Protein AF-J2J0A0-F1 (afdb_monomer)

Nearest PDB structures (foldseek):
  3q63-assembly2_D  TM=7.633E-01  e=1.992E-02  Mesorhizobium japonicum MAFF 303099
  6hdv-assembly1_A  TM=4.505E-01  e=2.994E+00  Afifella pfennigii
  7ywx-assembly1_P  TM=3.264E-01  e=1.803E+00  Homo sapiens
  8ass-assembly2_C  TM=3.513E-01  e=2.390E+00  Rhizobium sp. AAP43

Secondary structure (DSSP, 8-state):
-----------EEEEEEEEETTTEEEEEEEE--SSGGG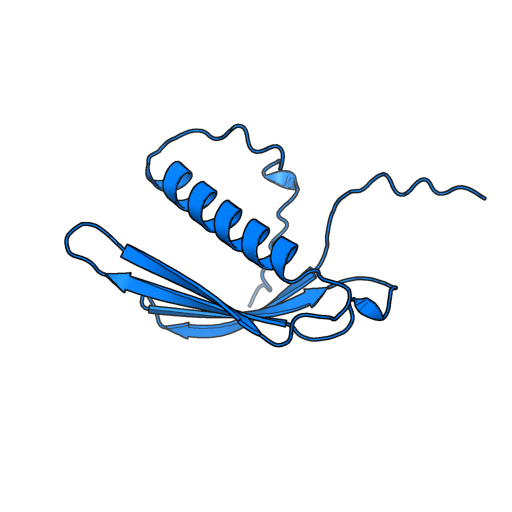-S-EEEEEEEEEETTEEEEEEEEES--TTS-HHHHHHHHHHHHHHHHHHHTT-----SS-TTS----PPP-

Structure (mmCIF, N/CA/C/O backbone):
data_AF-J2J0A0-F1
#
_entry.id   AF-J2J0A0-F1
#
loop_
_atom_site.group_PDB
_atom_site.id
_atom_site.type_symbol
_atom_site.label_atom_id
_atom_site.label_alt_id
_atom_site.label_comp_id
_atom_site.label_asym_id
_atom_site.label_entity_id
_atom_site.label_seq_id
_atom_site.pdbx_PDB_ins_code
_atom_site.Cartn_x
_atom_site.Cartn_y
_atom_site.Cartn_z
_atom_site.occupancy
_atom_site.B_iso_or_equiv
_atom_site.auth_seq_id
_atom_site.auth_comp_id
_atom_site.auth_asym_id
_atom_site.auth_atom_id
_atom_site.pdbx_PDB_model_num
ATOM 1 N N . MET A 1 1 ? 22.753 19.336 -21.634 1.00 39.00 1 MET A N 1
ATOM 2 C CA . MET A 1 1 ? 23.033 18.106 -20.865 1.00 39.00 1 MET A CA 1
ATOM 3 C C . MET A 1 1 ? 22.970 18.470 -19.389 1.00 39.00 1 MET A C 1
ATOM 5 O O . MET A 1 1 ? 23.345 19.590 -19.074 1.00 39.00 1 MET A O 1
ATOM 9 N N . GLU A 1 2 ? 22.468 17.560 -18.551 1.00 38.88 2 GLU A N 1
ATOM 10 C CA . GLU A 1 2 ? 22.232 17.691 -17.096 1.00 38.88 2 GLU A CA 1
ATOM 11 C C . GLU A 1 2 ? 20.936 18.387 -16.645 1.00 38.88 2 GLU A C 1
ATOM 13 O O . GLU A 1 2 ? 20.939 19.466 -16.059 1.00 38.88 2 GLU A O 1
ATOM 18 N N . GLY A 1 3 ? 19.808 17.693 -16.819 1.00 28.52 3 GLY A N 1
ATOM 19 C CA . GLY A 1 3 ? 18.694 17.823 -15.881 1.00 28.52 3 GLY A CA 1
ATOM 20 C C . GLY A 1 3 ? 18.969 16.918 -14.682 1.00 28.52 3 GLY A C 1
ATOM 21 O O . GLY A 1 3 ? 18.759 15.714 -14.763 1.00 28.52 3 GLY A O 1
ATOM 22 N N . LYS A 1 4 ? 19.496 17.474 -13.591 1.00 35.97 4 LYS A N 1
ATOM 23 C CA . LYS A 1 4 ? 19.638 16.774 -12.306 1.00 35.97 4 LYS A CA 1
ATOM 24 C C . LYS A 1 4 ? 18.239 16.489 -11.755 1.00 35.97 4 LYS A C 1
ATOM 26 O O . LYS A 1 4 ? 17.607 17.388 -11.205 1.00 35.97 4 LYS A O 1
ATOM 31 N N . THR A 1 5 ? 17.741 15.265 -11.907 1.00 42.38 5 THR A N 1
ATOM 32 C CA . THR A 1 5 ? 16.470 14.809 -11.325 1.00 42.38 5 THR A CA 1
ATOM 33 C C . THR A 1 5 ? 16.632 14.668 -9.806 1.00 42.38 5 THR A C 1
ATOM 35 O O . THR A 1 5 ? 16.889 13.597 -9.274 1.00 42.38 5 THR A O 1
ATOM 38 N N . SER A 1 6 ? 16.541 15.792 -9.093 1.00 42.56 6 SER A N 1
ATOM 39 C CA . SER A 1 6 ? 16.519 15.868 -7.624 1.00 42.56 6 SER A CA 1
ATOM 40 C C . SER A 1 6 ? 15.091 15.822 -7.052 1.00 42.56 6 SER A C 1
ATOM 42 O O . SER A 1 6 ? 14.865 16.247 -5.920 1.00 42.56 6 SER A O 1
ATOM 44 N N . GLU A 1 7 ? 14.110 15.304 -7.788 1.00 46.53 7 GLU A N 1
ATOM 45 C CA . GLU A 1 7 ? 12.781 15.023 -7.236 1.00 46.53 7 GLU A CA 1
ATOM 46 C C . GLU A 1 7 ? 12.688 13.523 -6.939 1.00 46.53 7 GLU A C 1
ATOM 48 O O . GLU A 1 7 ? 12.341 12.728 -7.806 1.00 46.53 7 GLU A O 1
ATOM 53 N N . LYS A 1 8 ? 13.026 13.117 -5.706 1.00 57.16 8 LYS A N 1
ATOM 54 C CA . LYS A 1 8 ? 12.725 11.775 -5.165 1.00 57.16 8 LYS A CA 1
ATOM 55 C C . LYS A 1 8 ? 11.220 11.658 -4.894 1.00 57.16 8 LYS A C 1
ATOM 57 O O . LYS A 1 8 ? 10.792 11.564 -3.745 1.00 57.16 8 LYS A O 1
ATOM 62 N N . THR A 1 9 ? 10.405 11.801 -5.929 1.00 63.19 9 THR A N 1
ATOM 63 C CA . THR A 1 9 ? 8.950 11.778 -5.814 1.00 63.19 9 THR A CA 1
ATOM 64 C C . THR A 1 9 ? 8.399 10.767 -6.790 1.00 63.19 9 THR A C 1
ATOM 66 O O . THR A 1 9 ? 8.282 11.036 -7.984 1.00 63.19 9 THR A O 1
ATOM 69 N N . ASP A 1 10 ? 8.003 9.621 -6.254 1.00 70.56 10 ASP A N 1
ATOM 70 C CA . ASP A 1 10 ? 7.291 8.622 -7.029 1.00 70.56 10 ASP A CA 1
ATOM 71 C C . ASP A 1 10 ? 5.875 9.133 -7.304 1.00 70.56 10 ASP A C 1
ATOM 73 O O . ASP A 1 10 ? 5.129 9.514 -6.396 1.00 70.56 10 ASP A O 1
ATOM 77 N N . ARG A 1 11 ? 5.498 9.174 -8.583 1.00 85.12 11 ARG A N 1
ATOM 78 C CA . ARG A 1 11 ? 4.140 9.518 -9.015 1.00 85.12 11 ARG A CA 1
ATOM 79 C C . ARG A 1 11 ? 3.462 8.270 -9.547 1.00 85.12 11 ARG A C 1
ATOM 81 O O . ARG A 1 11 ? 4.027 7.542 -10.354 1.00 85.12 11 ARG A O 1
ATOM 88 N N . PHE A 1 12 ? 2.216 8.062 -9.152 1.00 87.62 12 PHE A N 1
ATOM 89 C CA . PHE A 1 12 ? 1.398 6.962 -9.645 1.00 87.62 12 PHE A CA 1
ATOM 90 C C . PHE A 1 12 ? -0.053 7.403 -9.821 1.00 87.62 12 PHE A C 1
ATOM 92 O O . PHE A 1 12 ? -0.500 8.407 -9.263 1.00 87.62 12 PHE A O 1
ATOM 99 N N . ARG A 1 13 ? -0.803 6.638 -10.612 1.00 90.75 13 ARG A N 1
ATOM 100 C CA . ARG A 1 13 ? -2.261 6.738 -10.716 1.00 90.75 13 ARG A CA 1
ATOM 101 C C . ARG A 1 13 ? -2.877 5.529 -10.034 1.00 90.75 13 ARG A C 1
ATOM 103 O O . ARG A 1 13 ? -2.451 4.408 -10.289 1.00 90.75 13 ARG A O 1
ATOM 110 N N . GLY A 1 14 ? -3.874 5.770 -9.189 1.00 92.25 14 GLY A N 1
ATOM 111 C CA . GLY A 1 14 ? -4.601 4.730 -8.469 1.00 92.25 14 GLY A CA 1
ATOM 112 C C . GLY A 1 14 ? -6.089 4.737 -8.811 1.00 92.25 14 GLY A C 1
ATOM 113 O O . GLY A 1 14 ? -6.669 5.799 -9.038 1.00 92.25 14 GLY A O 1
ATOM 114 N N . LYS A 1 15 ? -6.719 3.563 -8.801 1.00 95.38 15 LYS A N 1
ATOM 115 C CA . LYS A 1 15 ? -8.182 3.402 -8.786 1.00 95.38 15 LYS A CA 1
ATOM 116 C C . LYS A 1 15 ? -8.585 2.396 -7.710 1.00 95.38 15 LYS A C 1
ATOM 118 O O . LYS A 1 15 ? -7.858 1.436 -7.455 1.00 95.38 15 LYS A O 1
ATOM 123 N N . ILE A 1 16 ? -9.754 2.598 -7.112 1.00 97.25 16 ILE A N 1
ATOM 124 C CA . ILE A 1 16 ? -10.360 1.628 -6.196 1.00 97.25 16 ILE A CA 1
ATOM 125 C C . ILE A 1 16 ? -11.077 0.585 -7.052 1.00 97.25 16 ILE A C 1
ATOM 127 O O . ILE A 1 16 ? -12.084 0.892 -7.685 1.00 97.25 16 ILE A O 1
ATOM 131 N N . ALA A 1 17 ? -10.541 -0.631 -7.106 1.00 97.00 17 ALA A N 1
ATOM 132 C CA . ALA A 1 17 ? -11.145 -1.739 -7.843 1.00 97.00 17 ALA A CA 1
ATOM 133 C C . ALA A 1 17 ? -12.245 -2.443 -7.039 1.00 97.00 17 ALA A C 1
ATOM 135 O O . ALA A 1 17 ? -13.190 -2.967 -7.618 1.00 97.00 17 ALA A O 1
ATOM 136 N N . GLN A 1 18 ? -12.137 -2.437 -5.709 1.00 98.06 18 GLN A N 1
ATOM 137 C CA . GLN A 1 18 ? -13.159 -2.966 -4.814 1.00 98.06 18 GLN A CA 1
ATOM 138 C C . GLN A 1 18 ? -13.118 -2.226 -3.482 1.00 98.06 18 GLN A C 1
ATOM 140 O O . GLN A 1 18 ? -12.046 -1.921 -2.956 1.00 98.06 18 GLN A O 1
ATOM 145 N N . PHE A 1 19 ? -14.296 -1.967 -2.926 1.00 97.94 19 PHE A N 1
ATOM 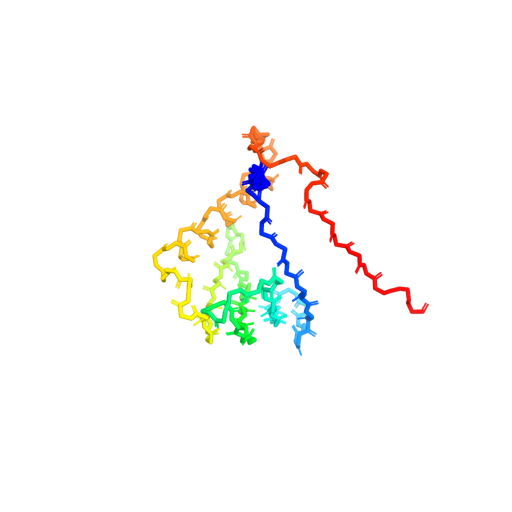146 C CA . PHE A 1 19 ? -14.448 -1.353 -1.617 1.00 97.94 19 PHE A CA 1
ATOM 147 C C . PHE A 1 19 ? -15.571 -2.042 -0.850 1.00 97.94 19 PHE A C 1
ATOM 149 O O . PHE A 1 19 ? -16.725 -2.019 -1.270 1.00 97.94 19 PHE A O 1
ATOM 156 N N . ILE A 1 20 ? -15.220 -2.645 0.281 1.00 98.12 20 ILE A N 1
ATOM 157 C CA . ILE A 1 20 ? -16.153 -3.171 1.271 1.00 98.12 20 ILE A CA 1
ATOM 158 C C . ILE A 1 20 ? -15.878 -2.413 2.563 1.00 98.12 20 ILE A C 1
ATOM 160 O O . ILE A 1 20 ? -14.794 -2.527 3.144 1.00 98.12 20 ILE A O 1
ATOM 164 N N . SER A 1 21 ? -16.868 -1.637 3.005 1.00 96.31 21 SER A N 1
ATOM 165 C CA . SER A 1 21 ? -16.753 -0.807 4.204 1.00 96.31 21 SER A CA 1
ATOM 166 C C . SER A 1 21 ? -16.232 -1.623 5.388 1.00 96.31 21 SER A C 1
ATOM 168 O O . SER A 1 21 ? -16.735 -2.708 5.668 1.00 96.31 21 SER A O 1
ATOM 170 N N . ASN A 1 22 ? -15.233 -1.082 6.088 1.00 93.19 22 ASN A N 1
ATOM 171 C CA . ASN A 1 22 ? -14.617 -1.663 7.289 1.00 93.19 22 ASN A CA 1
ATOM 172 C C . ASN A 1 22 ? -13.986 -3.058 7.121 1.00 93.19 22 ASN A C 1
ATOM 174 O O . ASN A 1 22 ? -13.639 -3.670 8.127 1.00 93.19 22 ASN A O 1
ATOM 178 N N . SER A 1 23 ? -13.829 -3.569 5.894 1.00 97.25 23 SER A N 1
ATOM 179 C CA . SER A 1 23 ? -13.324 -4.931 5.672 1.00 97.25 23 SER A CA 1
ATOM 180 C C . SER A 1 23 ? -12.252 -5.029 4.593 1.00 97.25 23 SER A C 1
ATOM 182 O O . SER A 1 23 ? -11.227 -5.668 4.821 1.00 97.25 23 SER A O 1
ATOM 184 N N . LEU A 1 24 ? -12.446 -4.401 3.431 1.00 97.88 24 LEU A N 1
ATOM 185 C CA . LEU A 1 24 ? -11.537 -4.570 2.299 1.00 97.88 24 LEU A CA 1
ATOM 186 C C . LEU A 1 24 ? -11.479 -3.318 1.433 1.00 97.88 24 LEU A C 1
ATOM 188 O O . LEU A 1 24 ? -12.506 -2.795 1.002 1.00 97.88 24 LEU A O 1
ATOM 192 N N . VAL A 1 25 ? -10.265 -2.903 1.091 1.00 98.06 25 VAL A N 1
ATOM 193 C CA . VAL A 1 25 ? -10.021 -1.973 -0.012 1.00 98.06 25 VAL A 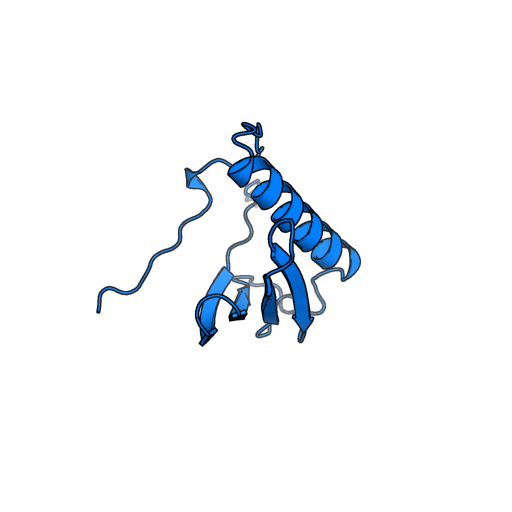CA 1
ATOM 194 C C . VAL A 1 25 ? -9.029 -2.608 -0.974 1.00 98.06 25 VAL A C 1
ATOM 196 O O . VAL A 1 25 ? -7.954 -3.037 -0.559 1.00 98.06 25 VAL A O 1
ATOM 199 N N . VAL A 1 26 ? -9.379 -2.660 -2.257 1.00 98.31 26 VAL A N 1
ATOM 200 C CA . VAL A 1 26 ? -8.479 -3.101 -3.326 1.00 98.31 26 VAL A CA 1
ATOM 201 C C . VAL A 1 26 ? -8.140 -1.910 -4.204 1.00 98.31 26 VAL A C 1
ATOM 203 O O . VAL A 1 26 ? -9.018 -1.336 -4.852 1.00 98.31 26 VAL A O 1
ATOM 206 N N . TRP A 1 27 ? -6.860 -1.564 -4.242 1.00 97.69 27 TRP A N 1
ATOM 207 C CA . TRP A 1 27 ? -6.305 -0.559 -5.132 1.00 97.69 27 TRP A CA 1
ATOM 208 C C . TRP A 1 27 ? -5.631 -1.214 -6.327 1.00 97.69 27 TRP A C 1
ATOM 210 O O . TRP A 1 27 ? -4.968 -2.243 -6.206 1.00 97.69 27 TRP A O 1
ATOM 220 N N . LYS A 1 28 ? -5.785 -0.577 -7.481 1.00 97.56 28 LYS A N 1
ATOM 221 C CA . LYS A 1 28 ? -4.986 -0.831 -8.674 1.00 97.56 28 LYS A CA 1
ATOM 222 C C . LYS A 1 28 ? -4.144 0.400 -8.955 1.00 97.56 28 LYS A C 1
ATOM 224 O O . LYS A 1 28 ? -4.701 1.498 -9.032 1.00 97.56 28 LYS A O 1
ATOM 229 N N . THR A 1 29 ? -2.840 0.212 -9.102 1.00 95.06 29 THR A N 1
ATOM 230 C CA . THR A 1 29 ? -1.855 1.293 -9.170 1.00 95.06 29 THR A CA 1
ATOM 231 C C . THR A 1 29 ? -0.965 1.136 -10.395 1.00 95.06 29 THR A C 1
ATOM 233 O O . THR A 1 29 ? -0.464 0.051 -10.660 1.00 95.06 29 THR A O 1
ATOM 236 N N . VAL A 1 30 ? -0.743 2.228 -11.125 1.00 93.88 30 VAL A N 1
ATOM 237 C CA . VAL A 1 30 ? 0.193 2.296 -12.257 1.00 93.88 30 VAL A CA 1
ATOM 238 C C . VAL A 1 30 ? 1.173 3.436 -12.005 1.00 93.88 30 VAL A C 1
ATOM 240 O O . VAL A 1 30 ? 0.747 4.582 -11.817 1.00 93.88 30 VAL A O 1
ATOM 243 N N . PHE A 1 31 ? 2.470 3.138 -12.010 1.00 89.88 31 PHE A N 1
ATOM 244 C CA . PHE A 1 31 ? 3.521 4.140 -11.840 1.00 89.88 31 PHE A CA 1
ATOM 245 C C . PHE A 1 31 ? 3.647 5.020 -13.087 1.00 89.88 31 PHE A C 1
ATOM 247 O O . PHE A 1 31 ? 3.462 4.569 -14.216 1.00 89.88 31 PHE A O 1
ATOM 254 N N . ASN A 1 32 ? 3.921 6.306 -12.878 1.00 89.88 32 ASN A N 1
ATOM 255 C CA . ASN A 1 32 ? 4.234 7.242 -13.947 1.00 89.88 32 ASN A CA 1
ATOM 256 C C . ASN A 1 32 ? 5.755 7.291 -14.115 1.00 89.88 32 ASN A C 1
ATOM 258 O O . ASN A 1 32 ? 6.422 8.064 -13.429 1.00 89.88 32 ASN A O 1
ATOM 262 N N . SER A 1 33 ? 6.279 6.428 -14.980 1.00 88.50 33 SER A N 1
ATOM 263 C CA . SER A 1 33 ? 7.705 6.302 -15.269 1.00 88.50 33 SER A CA 1
ATOM 264 C C . SER A 1 33 ? 7.910 6.018 -16.755 1.00 88.50 33 SER A C 1
ATOM 266 O O . SER A 1 33 ? 7.133 5.269 -17.347 1.00 88.50 33 SER A O 1
ATOM 268 N N . ASP A 1 34 ? 8.963 6.596 -17.333 1.00 91.00 34 ASP A N 1
ATOM 269 C CA . ASP A 1 34 ? 9.416 6.280 -18.694 1.00 91.00 34 ASP A CA 1
ATOM 270 C C . ASP A 1 34 ? 10.252 4.985 -18.730 1.00 91.00 34 ASP A C 1
ATOM 272 O O . ASP A 1 34 ? 10.497 4.425 -19.799 1.00 91.00 34 ASP A O 1
ATOM 276 N N . ASP A 1 35 ? 10.685 4.487 -17.567 1.00 93.69 35 ASP A N 1
ATOM 277 C CA . ASP A 1 35 ? 11.381 3.210 -17.455 1.00 93.69 35 ASP A CA 1
ATOM 278 C C . ASP A 1 35 ? 10.377 2.049 -17.484 1.00 93.69 35 ASP A C 1
ATOM 280 O O . ASP A 1 35 ? 9.556 1.866 -16.579 1.00 93.69 35 ASP A O 1
ATOM 284 N N . SER A 1 36 ? 10.491 1.230 -18.531 1.00 94.75 36 SER A N 1
ATOM 285 C CA . SER A 1 36 ? 9.668 0.040 -18.755 1.00 94.75 36 SER A CA 1
ATOM 286 C C . SER A 1 36 ? 9.701 -0.983 -17.615 1.00 94.75 36 SER A C 1
ATOM 288 O O . SER A 1 36 ? 8.754 -1.756 -17.487 1.00 94.75 36 SER A O 1
ATOM 290 N N . ALA A 1 37 ? 10.726 -0.976 -16.754 1.00 95.06 37 ALA A N 1
ATOM 291 C CA . ALA A 1 37 ? 10.785 -1.852 -15.585 1.00 95.06 37 ALA A CA 1
ATOM 292 C C . ALA A 1 37 ? 9.655 -1.566 -14.575 1.00 95.06 37 ALA A C 1
ATOM 294 O O . ALA A 1 37 ? 9.225 -2.463 -13.851 1.00 95.06 37 ALA A O 1
ATOM 295 N N . PHE A 1 38 ? 9.132 -0.337 -14.552 1.00 93.44 38 PHE A N 1
ATOM 296 C CA . PHE A 1 38 ? 8.027 0.081 -13.681 1.00 93.44 38 PHE A CA 1
ATOM 297 C C . PHE A 1 38 ? 6.653 -0.012 -14.363 1.00 93.44 38 PHE A C 1
ATOM 299 O O . PHE A 1 38 ? 5.641 0.383 -13.777 1.00 93.44 38 PHE A O 1
ATOM 306 N N . ALA A 1 39 ? 6.597 -0.512 -15.600 1.00 93.69 39 ALA A N 1
ATOM 307 C CA . ALA A 1 39 ? 5.350 -0.677 -16.329 1.00 93.69 39 ALA A CA 1
ATOM 308 C C . ALA A 1 39 ? 4.510 -1.824 -15.747 1.00 93.69 39 ALA A C 1
ATOM 310 O O . ALA A 1 39 ? 5.029 -2.864 -15.346 1.00 93.69 39 ALA A O 1
ATOM 311 N N . GLY A 1 40 ? 3.190 -1.643 -15.747 1.00 94.50 40 GLY A N 1
ATOM 312 C CA . GLY A 1 40 ? 2.238 -2.630 -15.243 1.00 94.50 40 GLY A CA 1
ATOM 313 C C . GLY A 1 40 ? 1.218 -2.029 -14.283 1.00 94.50 40 GLY A C 1
ATOM 314 O O . GLY A 1 40 ? 1.350 -0.892 -13.826 1.00 94.50 40 GLY A O 1
ATOM 315 N N . GLU A 1 41 ? 0.167 -2.798 -14.010 1.00 96.44 41 GLU A N 1
ATOM 316 C CA . GLU A 1 41 ? -0.830 -2.471 -12.994 1.00 96.44 41 GLU A CA 1
ATOM 317 C C . GLU A 1 41 ? -0.595 -3.354 -11.769 1.00 96.44 41 GLU A C 1
ATOM 319 O O . GLU A 1 41 ? -0.865 -4.549 -11.808 1.00 96.44 41 GLU A O 1
ATOM 324 N N . MET A 1 42 ? -0.136 -2.744 -10.680 1.00 95.88 42 MET A N 1
ATOM 325 C CA . MET A 1 42 ? 0.051 -3.391 -9.386 1.00 95.88 42 MET A CA 1
ATOM 326 C C . MET A 1 42 ? -1.273 -3.449 -8.621 1.00 95.88 42 MET A C 1
ATOM 328 O O . MET A 1 42 ? -2.047 -2.484 -8.626 1.00 95.88 42 MET A O 1
ATOM 332 N N . THR A 1 43 ? -1.525 -4.550 -7.916 1.00 97.62 43 THR A N 1
ATOM 333 C CA . THR A 1 43 ? -2.721 -4.735 -7.085 1.00 97.62 43 THR A CA 1
ATOM 334 C C . THR A 1 43 ? -2.351 -4.670 -5.611 1.00 97.62 43 THR A C 1
ATOM 336 O O . THR A 1 43 ? -1.538 -5.463 -5.160 1.00 97.62 43 THR A O 1
ATOM 339 N N . ILE A 1 44 ? -2.981 -3.789 -4.831 1.00 97.06 44 ILE A N 1
ATOM 340 C CA . ILE A 1 44 ? -2.802 -3.727 -3.372 1.00 97.06 44 ILE A CA 1
ATOM 341 C C . ILE A 1 44 ? -4.135 -4.054 -2.703 1.00 97.06 44 ILE A C 1
ATOM 343 O O . ILE A 1 44 ? -5.120 -3.337 -2.891 1.00 97.06 44 ILE A O 1
ATOM 347 N N . ARG A 1 45 ? -4.178 -5.118 -1.900 1.00 98.06 45 ARG A N 1
ATOM 348 C CA . ARG A 1 45 ? -5.340 -5.490 -1.083 1.00 98.06 45 ARG A CA 1
ATOM 349 C C . ARG A 1 45 ? -5.070 -5.164 0.375 1.00 98.06 45 ARG A C 1
ATOM 351 O O . ARG A 1 45 ? -4.187 -5.761 0.985 1.00 98.06 45 ARG A O 1
ATOM 358 N N . THR A 1 46 ? -5.878 -4.277 0.939 1.00 97.62 46 THR A N 1
ATOM 359 C CA . THR A 1 46 ? -5.851 -3.938 2.362 1.00 97.62 46 THR A CA 1
ATOM 360 C C . THR A 1 46 ? -7.068 -4.544 3.040 1.00 97.62 46 THR A C 1
ATOM 362 O O . THR A 1 46 ? -8.187 -4.057 2.866 1.00 97.62 46 THR A O 1
ATOM 365 N N . HIS A 1 47 ? -6.843 -5.604 3.810 1.00 97.19 47 HIS A N 1
ATOM 366 C CA . HIS A 1 47 ? -7.858 -6.224 4.651 1.00 97.19 47 HIS A CA 1
ATOM 367 C C . HIS A 1 47 ? -7.851 -5.579 6.030 1.00 97.19 47 HIS A C 1
ATOM 369 O O . HIS A 1 47 ? -6.792 -5.270 6.576 1.00 97.19 47 HIS A O 1
ATOM 375 N N . MET A 1 48 ? -9.039 -5.394 6.588 1.00 97.38 48 MET A N 1
ATOM 376 C CA . MET A 1 48 ? -9.258 -4.890 7.935 1.00 97.38 48 MET A CA 1
ATOM 377 C C . MET A 1 48 ? -10.161 -5.875 8.662 1.00 97.38 48 MET A C 1
ATOM 379 O O . MET A 1 48 ? -11.235 -6.227 8.170 1.00 97.38 48 MET A O 1
ATOM 383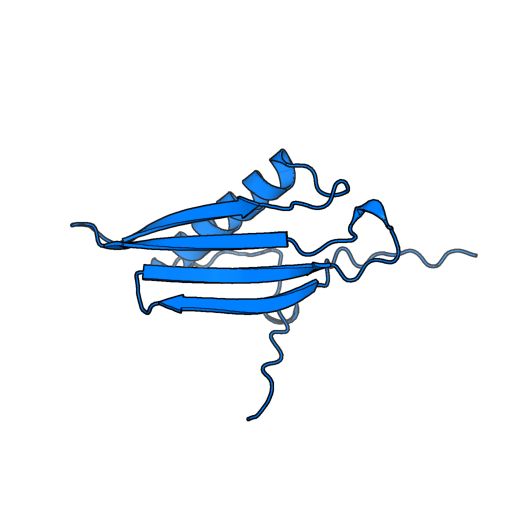 N N . ARG A 1 49 ? -9.725 -6.323 9.835 1.00 95.31 49 ARG A N 1
ATOM 384 C CA . ARG A 1 49 ? -10.494 -7.226 10.685 1.00 95.31 49 ARG A CA 1
ATOM 385 C C . ARG A 1 49 ? -10.585 -6.641 12.092 1.00 95.31 49 ARG A C 1
ATOM 387 O O . ARG A 1 49 ? -9.543 -6.364 12.688 1.00 95.31 49 ARG A O 1
ATOM 394 N N . PRO A 1 50 ? -11.793 -6.459 12.651 1.00 93.81 50 PRO A N 1
ATOM 395 C CA . PRO A 1 50 ? -11.923 -6.029 14.035 1.00 93.81 50 PRO A CA 1
ATOM 396 C C . PRO A 1 50 ? -11.352 -7.096 14.978 1.00 93.81 50 PRO A C 1
ATOM 398 O O . PRO A 1 50 ? -11.510 -8.302 14.762 1.00 93.81 50 PRO A O 1
ATOM 401 N N . THR A 1 51 ? -10.691 -6.640 16.034 1.00 93.81 51 THR A N 1
ATOM 402 C CA . THR A 1 51 ? -10.192 -7.458 17.145 1.00 93.81 51 THR A CA 1
ATOM 403 C C . THR A 1 51 ? -10.712 -6.880 18.462 1.00 93.81 51 THR A C 1
ATOM 405 O O . THR A 1 51 ? -11.281 -5.789 18.474 1.00 93.81 51 THR A O 1
ATOM 408 N N . ALA A 1 52 ? -10.537 -7.599 19.577 1.00 94.25 52 ALA A N 1
ATOM 409 C CA . ALA A 1 52 ? -10.962 -7.107 20.892 1.00 94.25 52 ALA A CA 1
ATOM 410 C C . ALA A 1 52 ? -10.314 -5.753 21.249 1.00 94.25 52 ALA A C 1
ATOM 412 O O . ALA A 1 52 ? -10.980 -4.880 21.797 1.00 94.25 52 ALA A O 1
ATOM 413 N N . ASP A 1 53 ? -9.052 -5.565 20.854 1.00 91.50 53 ASP A N 1
ATOM 414 C CA . ASP A 1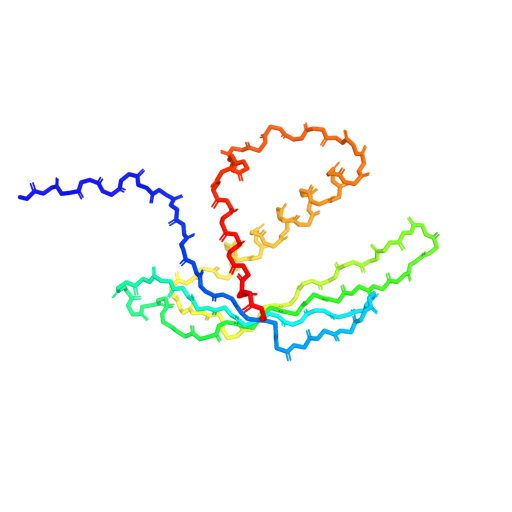 53 ? -8.237 -4.400 21.219 1.00 91.50 53 ASP A CA 1
ATOM 415 C C . ASP A 1 53 ? -7.992 -3.434 20.044 1.00 91.50 53 ASP A C 1
ATOM 417 O O . ASP A 1 53 ? -7.125 -2.560 20.118 1.00 91.50 53 ASP A O 1
ATOM 421 N N . GLY A 1 54 ? -8.723 -3.580 18.931 1.00 91.19 54 GLY A N 1
ATOM 422 C CA . GLY A 1 54 ? -8.607 -2.670 17.792 1.00 91.19 54 GLY A CA 1
ATOM 423 C C . GLY A 1 54 ? -8.909 -3.299 16.436 1.00 91.19 54 GLY A C 1
ATOM 424 O O . GLY A 1 54 ? -9.982 -3.848 16.192 1.00 91.19 54 GLY A O 1
ATOM 425 N N . THR A 1 55 ? -7.990 -3.127 15.488 1.00 93.62 55 THR A N 1
ATOM 426 C CA . THR A 1 55 ? -8.146 -3.603 14.111 1.00 93.62 55 THR A CA 1
ATOM 427 C C . THR A 1 55 ? -6.834 -4.194 13.629 1.00 93.62 55 THR A C 1
ATOM 429 O O . THR A 1 55 ? -5.801 -3.528 13.637 1.00 93.62 55 THR A O 1
ATOM 432 N N . GLU A 1 56 ? -6.887 -5.446 13.194 1.00 95.19 56 GLU A N 1
ATOM 433 C CA . GLU A 1 56 ? -5.813 -6.067 12.434 1.00 95.19 56 GLU A CA 1
ATOM 434 C C . GLU A 1 56 ? -5.903 -5.585 10.986 1.00 95.19 56 GLU A C 1
ATOM 436 O O . GLU A 1 56 ? -6.974 -5.625 10.374 1.00 95.19 56 GLU A O 1
ATOM 441 N N . VAL A 1 57 ? -4.780 -5.108 10.449 1.00 96.25 57 VAL A N 1
ATOM 442 C CA . VAL A 1 57 ? -4.678 -4.628 9.070 1.00 96.25 57 VAL A CA 1
ATOM 443 C C . VAL A 1 57 ? -3.622 -5.448 8.344 1.00 96.25 57 VAL A C 1
ATOM 445 O O . VAL A 1 57 ? -2.472 -5.496 8.776 1.00 96.25 57 VAL A O 1
ATOM 448 N N . THR A 1 58 ? -4.000 -6.056 7.223 1.00 95.44 58 THR A N 1
ATOM 449 C CA . THR A 1 58 ? -3.094 -6.845 6.380 1.00 95.44 58 THR A 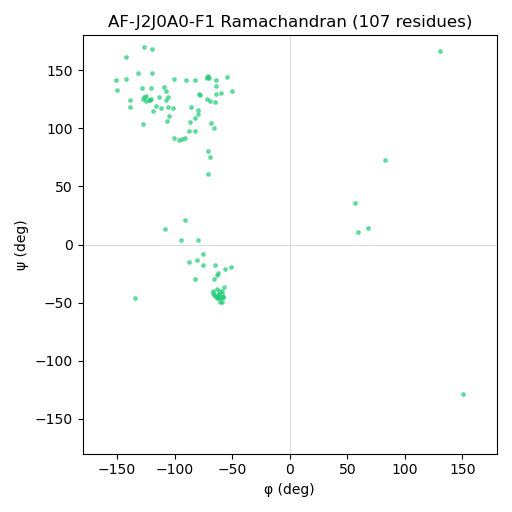CA 1
ATOM 450 C C . THR A 1 58 ? -3.050 -6.241 4.987 1.00 95.44 58 THR A C 1
ATOM 452 O O . THR A 1 58 ? -4.090 -6.079 4.347 1.00 95.44 58 THR A O 1
ATOM 455 N N . MET A 1 59 ? -1.848 -5.924 4.508 1.00 96.12 59 MET A N 1
ATOM 456 C CA . MET A 1 59 ? -1.611 -5.470 3.139 1.00 96.12 59 MET A CA 1
ATOM 457 C C . MET A 1 59 ? -0.961 -6.594 2.337 1.00 96.12 59 MET A C 1
ATOM 459 O O . MET A 1 59 ? 0.054 -7.140 2.758 1.00 96.12 59 MET A O 1
ATOM 463 N N . MET A 1 60 ? -1.543 -6.927 1.189 1.00 95.12 60 MET A N 1
ATOM 464 C CA . MET A 1 60 ? -0.973 -7.854 0.209 1.00 95.12 60 MET A CA 1
ATOM 465 C C . MET A 1 60 ? -0.805 -7.121 -1.112 1.00 95.12 60 MET A C 1
ATOM 467 O O . MET A 1 60 ? -1.719 -6.408 -1.531 1.00 95.12 60 MET A O 1
ATOM 471 N N . THR A 1 61 ? 0.349 -7.294 -1.747 1.00 94.56 61 THR A N 1
ATOM 472 C CA . THR A 1 61 ? 0.657 -6.651 -3.024 1.00 94.56 61 THR A CA 1
ATOM 473 C C . THR A 1 61 ? 0.981 -7.720 -4.054 1.00 94.56 61 THR A C 1
ATOM 475 O O . THR A 1 61 ? 1.878 -8.523 -3.827 1.00 94.56 61 THR A O 1
ATOM 478 N N . ASP A 1 62 ? 0.262 -7.711 -5.169 1.00 95.50 62 ASP A N 1
ATOM 479 C CA . ASP A 1 62 ? 0.487 -8.598 -6.310 1.00 95.50 62 ASP A CA 1
ATOM 480 C C . ASP A 1 62 ? 0.795 -7.781 -7.560 1.00 95.50 62 ASP A C 1
ATOM 482 O O . ASP A 1 62 ? 0.570 -6.566 -7.598 1.00 95.50 62 ASP A O 1
ATOM 486 N N . ASP A 1 63 ? 1.253 -8.472 -8.603 1.00 96.62 63 ASP A N 1
ATOM 487 C CA . ASP A 1 63 ? 1.560 -7.877 -9.905 1.00 96.62 63 ASP A CA 1
ATOM 488 C C . ASP A 1 63 ? 2.585 -6.730 -9.786 1.00 96.62 63 ASP A C 1
ATOM 490 O O . ASP A 1 63 ? 2.489 -5.710 -10.469 1.00 96.62 63 ASP A O 1
ATOM 494 N N . ILE A 1 64 ? 3.546 -6.877 -8.865 1.00 93.62 64 ILE A N 1
ATOM 495 C CA . ILE A 1 64 ? 4.583 -5.875 -8.603 1.00 93.62 64 ILE A CA 1
ATOM 496 C C . ILE A 1 64 ? 5.466 -5.741 -9.858 1.00 93.62 64 ILE A C 1
ATOM 498 O O . ILE A 1 64 ? 6.035 -6.745 -10.298 1.00 93.62 64 ILE A O 1
ATOM 502 N N . PRO A 1 65 ? 5.597 -4.531 -10.443 1.00 94.75 65 PRO A N 1
ATOM 503 C CA . PRO A 1 65 ? 6.503 -4.289 -11.561 1.00 94.75 65 PRO A CA 1
ATOM 504 C C . PRO A 1 65 ? 7.939 -4.708 -11.240 1.00 94.75 65 PRO A C 1
ATOM 506 O O . PRO A 1 65 ? 8.416 -4.508 -10.126 1.00 94.75 65 PRO A O 1
ATOM 509 N N . VAL A 1 66 ? 8.655 -5.232 -12.235 1.00 95.56 66 VAL A N 1
ATOM 510 C CA . VAL A 1 66 ? 9.995 -5.823 -12.047 1.00 95.56 66 VAL A CA 1
ATOM 511 C C . VAL A 1 66 ? 11.042 -4.820 -11.552 1.00 95.56 66 VAL A C 1
ATOM 513 O O . VAL A 1 66 ? 12.039 -5.213 -10.955 1.00 95.56 66 VAL A O 1
ATOM 516 N N . GLY A 1 67 ? 10.824 -3.529 -11.810 1.00 93.12 67 GLY A N 1
ATOM 517 C CA . GLY A 1 67 ? 11.668 -2.430 -11.348 1.00 93.12 67 GLY A CA 1
ATOM 518 C C . GLY A 1 67 ? 11.503 -2.100 -9.864 1.00 93.12 67 GLY A C 1
ATOM 519 O O . GLY A 1 67 ? 12.271 -1.300 -9.339 1.00 93.12 67 GLY A O 1
ATOM 520 N N . ILE A 1 68 ? 10.524 -2.700 -9.180 1.00 89.44 68 ILE A N 1
ATOM 521 C CA . ILE A 1 68 ? 10.292 -2.507 -7.749 1.00 89.44 68 ILE A CA 1
ATOM 522 C C . ILE A 1 68 ? 10.851 -3.709 -6.995 1.00 89.44 68 ILE A C 1
ATOM 524 O O . ILE A 1 68 ? 10.378 -4.836 -7.146 1.00 89.44 68 ILE A O 1
ATOM 528 N N . GLY A 1 69 ? 11.842 -3.456 -6.140 1.00 89.75 69 GLY A N 1
ATOM 529 C CA . GLY A 1 69 ? 12.348 -4.465 -5.220 1.00 89.75 69 GLY A CA 1
ATOM 530 C C . GLY A 1 69 ? 11.238 -4.951 -4.288 1.00 89.75 69 GLY A C 1
ATOM 531 O O . GLY A 1 69 ? 10.546 -4.147 -3.663 1.00 89.75 69 GLY A O 1
ATOM 532 N N . LEU A 1 70 ? 11.071 -6.271 -4.169 1.00 88.88 70 LEU A N 1
ATOM 533 C CA . LEU A 1 70 ? 10.060 -6.855 -3.279 1.00 88.88 70 LEU A CA 1
ATOM 534 C C . LEU A 1 70 ? 10.281 -6.421 -1.822 1.00 88.88 70 LEU A C 1
ATOM 536 O O . LEU A 1 70 ? 9.333 -6.020 -1.153 1.00 88.88 70 LEU A O 1
ATOM 540 N N . GLU A 1 71 ? 11.537 -6.414 -1.367 1.00 87.38 71 GLU A N 1
ATOM 541 C CA . GLU A 1 71 ? 11.913 -5.969 -0.019 1.00 87.38 71 GLU A CA 1
ATOM 542 C C . GLU A 1 71 ? 11.601 -4.483 0.214 1.00 87.38 71 GLU A C 1
ATOM 544 O O . GLU A 1 71 ? 11.112 -4.114 1.285 1.00 87.38 71 GLU A O 1
ATOM 549 N N . ASP A 1 72 ? 11.814 -3.635 -0.796 1.00 85.69 72 ASP A N 1
ATOM 550 C CA . ASP A 1 72 ? 11.487 -2.208 -0.729 1.00 85.69 72 ASP A CA 1
ATOM 551 C C . ASP A 1 72 ? 9.971 -1.993 -0.649 1.00 85.69 72 ASP A C 1
ATOM 553 O O . ASP A 1 72 ? 9.495 -1.182 0.152 1.00 85.69 72 ASP A O 1
ATOM 557 N N . ASN A 1 73 ? 9.190 -2.756 -1.422 1.00 87.44 73 ASN A N 1
ATOM 558 C CA . ASN A 1 73 ? 7.730 -2.724 -1.350 1.00 87.44 73 ASN A 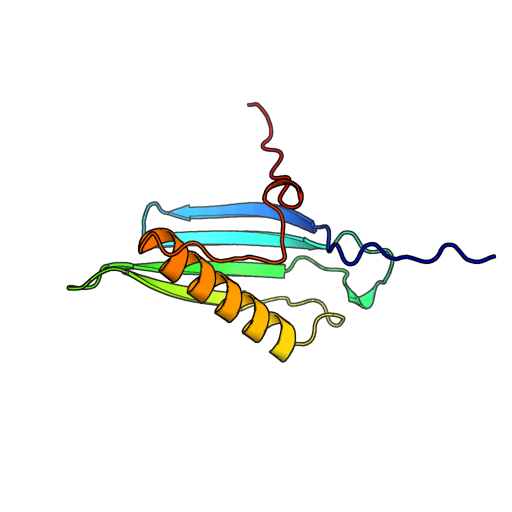CA 1
ATOM 559 C C . ASN A 1 73 ? 7.216 -3.180 0.027 1.00 87.44 73 ASN A C 1
ATOM 561 O O . ASN A 1 73 ? 6.350 -2.530 0.620 1.00 87.44 73 ASN A O 1
ATOM 565 N N . GLU A 1 74 ? 7.763 -4.272 0.565 1.00 87.12 74 GLU A N 1
ATOM 566 C CA . GLU A 1 74 ? 7.423 -4.767 1.902 1.00 87.12 74 GLU A CA 1
ATOM 567 C C . GLU A 1 74 ? 7.783 -3.757 2.997 1.00 87.12 74 GLU A C 1
ATOM 569 O O . GLU A 1 74 ? 6.981 -3.500 3.903 1.00 87.12 74 GLU A O 1
ATOM 574 N N . LEU A 1 75 ? 8.966 -3.143 2.906 1.00 87.06 75 LEU A N 1
ATOM 575 C CA . LEU A 1 75 ? 9.397 -2.083 3.811 1.00 87.06 75 LEU A CA 1
ATOM 576 C C . LEU A 1 75 ? 8.460 -0.871 3.730 1.00 87.06 75 LEU A C 1
ATOM 578 O O . LEU A 1 75 ? 8.020 -0.379 4.770 1.00 87.06 75 LEU A O 1
ATOM 582 N N . GLY A 1 76 ? 8.097 -0.427 2.525 1.00 86.56 76 GLY A N 1
ATOM 583 C CA . GLY A 1 76 ? 7.165 0.682 2.312 1.00 86.56 76 GLY A CA 1
ATOM 584 C C . GLY A 1 76 ? 5.765 0.407 2.876 1.00 86.56 76 GLY A C 1
ATOM 585 O O . GLY A 1 76 ? 5.162 1.279 3.514 1.00 86.56 76 GLY A O 1
ATOM 586 N N . CYS A 1 77 ? 5.260 -0.822 2.725 1.00 87.56 77 CYS A N 1
ATOM 587 C CA . CYS A 1 77 ? 3.995 -1.251 3.329 1.00 87.56 77 CYS A CA 1
ATOM 588 C C . CYS A 1 77 ? 4.065 -1.215 4.862 1.00 87.56 77 CYS A C 1
ATOM 590 O O . CYS A 1 77 ? 3.172 -0.668 5.515 1.00 87.56 77 CYS A O 1
ATOM 592 N N . ARG A 1 78 ? 5.150 -1.736 5.447 1.00 87.94 78 ARG A N 1
ATOM 593 C CA . ARG A 1 78 ? 5.373 -1.724 6.900 1.00 87.94 78 ARG A CA 1
ATOM 594 C C . ARG A 1 78 ? 5.420 -0.303 7.452 1.00 87.94 78 ARG A C 1
ATOM 596 O O . ARG A 1 78 ? 4.675 0.015 8.377 1.00 87.94 78 ARG A O 1
ATOM 603 N N . GLN A 1 79 ? 6.208 0.569 6.824 1.00 89.19 79 GLN A N 1
ATOM 604 C CA . GLN A 1 79 ? 6.301 1.984 7.189 1.00 89.19 79 GLN A CA 1
ATOM 605 C C . GLN A 1 79 ? 4.944 2.686 7.085 1.00 89.19 79 GLN A C 1
ATOM 607 O O . GLN A 1 79 ? 4.590 3.482 7.953 1.00 89.19 79 GLN A O 1
ATOM 612 N N . THR A 1 80 ? 4.148 2.375 6.059 1.00 88.94 80 THR A N 1
ATOM 613 C CA . THR A 1 80 ? 2.788 2.909 5.923 1.00 88.94 80 THR A CA 1
ATOM 614 C C . THR A 1 80 ? 1.920 2.526 7.123 1.00 88.94 80 THR A C 1
ATOM 616 O O . THR A 1 80 ? 1.291 3.403 7.724 1.00 88.94 80 THR A O 1
ATOM 619 N N . LEU A 1 81 ? 1.902 1.246 7.509 1.00 90.38 81 LEU A N 1
ATOM 620 C CA . LEU A 1 81 ? 1.110 0.754 8.642 1.00 90.38 81 LEU A CA 1
ATOM 621 C C . LEU A 1 81 ? 1.581 1.336 9.980 1.00 90.38 81 LEU A C 1
ATOM 623 O O . LEU A 1 81 ? 0.754 1.808 10.762 1.00 90.38 81 LEU A O 1
ATOM 627 N N . GLU A 1 82 ? 2.892 1.387 10.218 1.00 88.56 82 GLU A N 1
ATOM 628 C CA . GLU A 1 82 ? 3.485 2.036 11.394 1.00 88.56 82 GLU A CA 1
ATOM 629 C C . GLU A 1 82 ? 3.080 3.510 11.471 1.00 88.56 82 GLU A C 1
ATOM 631 O O . GLU A 1 82 ? 2.615 3.990 12.512 1.00 88.56 82 GLU A O 1
ATOM 636 N N . GLN A 1 83 ? 3.155 4.216 10.338 1.00 86.88 83 GLN A N 1
ATOM 637 C CA . GLN A 1 83 ? 2.766 5.614 10.272 1.00 86.88 83 GLN A CA 1
ATOM 638 C C . GLN A 1 83 ? 1.290 5.817 10.615 1.00 86.88 83 GLN A C 1
ATOM 640 O O . GLN A 1 83 ? 0.950 6.760 11.335 1.00 86.88 83 GLN A O 1
ATOM 645 N N . ARG A 1 84 ? 0.406 4.950 10.099 1.00 92.75 84 ARG A N 1
ATOM 646 C CA . ARG A 1 84 ? -1.032 5.005 10.396 1.00 92.75 84 ARG A CA 1
ATOM 647 C C . ARG A 1 84 ? -1.308 4.705 11.867 1.00 92.75 84 ARG A C 1
ATOM 649 O O . ARG A 1 84 ? -2.079 5.436 12.484 1.00 92.75 84 ARG A O 1
ATOM 656 N N . ALA A 1 85 ? -0.653 3.699 12.443 1.00 87.06 85 ALA A N 1
ATOM 657 C CA . ALA A 1 85 ? -0.809 3.354 13.852 1.00 87.06 85 ALA A CA 1
ATOM 658 C C . ALA A 1 85 ? -0.413 4.521 14.769 1.00 87.06 85 ALA A C 1
ATOM 660 O O . ALA A 1 85 ? -1.157 4.869 15.685 1.00 87.06 85 ALA A O 1
ATOM 661 N N . ALA A 1 86 ? 0.720 5.170 14.499 1.00 87.38 86 ALA A N 1
ATOM 662 C CA . ALA A 1 86 ? 1.153 6.340 15.257 1.00 87.38 86 ALA A CA 1
ATOM 663 C C . ALA A 1 86 ? 0.225 7.554 15.045 1.00 87.38 86 ALA A C 1
ATOM 665 O O . ALA A 1 86 ? -0.120 8.228 16.017 1.00 87.38 86 ALA A O 1
ATOM 666 N N . TYR A 1 87 ? -0.261 7.795 13.819 1.00 88.12 87 TYR A N 1
ATOM 667 C CA . TYR A 1 87 ? -1.251 8.849 13.554 1.00 88.12 87 TYR A CA 1
ATOM 668 C C . TYR A 1 87 ? -2.534 8.662 14.382 1.00 88.12 87 TYR A C 1
ATOM 670 O O . TYR A 1 87 ? -3.004 9.616 15.001 1.00 88.12 87 TYR A O 1
ATOM 678 N N . LEU A 1 88 ? -3.070 7.438 14.448 1.00 87.56 88 LEU A N 1
ATOM 679 C CA . LEU A 1 88 ? -4.268 7.124 15.240 1.00 87.56 88 LEU A CA 1
ATOM 680 C C . LEU A 1 88 ? -4.043 7.282 16.751 1.00 87.56 88 LEU A C 1
ATOM 682 O O . LEU A 1 88 ? -4.965 7.647 17.471 1.00 87.56 88 LEU A O 1
ATOM 686 N N . LYS A 1 89 ? -2.812 7.071 17.227 1.00 86.94 89 LYS A N 1
ATOM 687 C CA . LYS A 1 89 ? -2.414 7.288 18.629 1.00 86.94 89 LYS A CA 1
ATOM 688 C C . LYS A 1 89 ? -2.149 8.762 18.967 1.00 86.94 89 LYS A C 1
ATOM 690 O O . LYS A 1 89 ? -1.688 9.057 20.065 1.00 86.94 89 LYS A O 1
ATOM 695 N N . GLY A 1 90 ? -2.369 9.688 18.029 1.00 84.44 90 GLY A N 1
ATOM 696 C CA . GLY A 1 90 ? -2.052 11.107 18.212 1.00 84.44 90 GLY A CA 1
ATOM 697 C C . GLY A 1 90 ? -0.548 11.396 18.290 1.00 84.44 90 GLY A C 1
ATOM 698 O O . GLY A 1 90 ? -0.144 12.488 18.687 1.00 84.44 90 GLY A O 1
ATOM 699 N N . GLN A 1 91 ? 0.301 10.439 17.906 1.00 76.12 91 GLN A N 1
ATOM 700 C CA . GLN A 1 91 ? 1.747 10.610 17.899 1.00 76.12 91 GLN A CA 1
ATOM 701 C C . GLN A 1 91 ? 2.134 11.395 16.645 1.00 76.12 91 GLN A C 1
ATOM 703 O O . GLN A 1 91 ? 1.997 10.925 15.511 1.00 76.12 91 GLN A O 1
ATOM 708 N N . ARG A 1 92 ? 2.613 12.628 16.840 1.00 60.47 92 ARG A N 1
ATOM 709 C CA . ARG A 1 92 ? 3.117 13.459 15.745 1.00 60.47 92 ARG A CA 1
ATOM 710 C C . ARG A 1 92 ? 4.405 12.833 15.218 1.00 60.47 92 ARG A C 1
ATOM 712 O O . ARG A 1 92 ? 5.453 12.955 15.841 1.00 60.47 92 ARG A O 1
ATOM 719 N N . GLN A 1 93 ? 4.345 12.178 14.065 1.00 57.97 93 GLN A N 1
ATOM 720 C CA . GLN A 1 93 ? 5.566 11.818 13.354 1.00 57.97 93 GLN A CA 1
ATOM 721 C C . GLN A 1 93 ? 6.104 13.045 12.627 1.00 57.97 93 GLN A C 1
ATOM 723 O O . GLN A 1 93 ? 5.384 13.688 11.857 1.00 57.97 93 GLN A O 1
ATOM 728 N N . ASN A 1 94 ? 7.387 13.337 12.835 1.00 52.66 94 ASN A N 1
ATOM 729 C CA . ASN A 1 94 ? 8.174 14.113 11.884 1.00 52.66 94 ASN A CA 1
ATOM 730 C C . ASN A 1 94 ? 8.374 13.237 10.639 1.00 52.66 94 ASN A C 1
ATOM 732 O O . ASN A 1 94 ? 9.422 12.630 10.449 1.00 52.66 94 ASN A O 1
ATOM 736 N N . SER A 1 95 ? 7.318 13.104 9.835 1.00 48.53 95 SER A N 1
ATOM 737 C CA . SER A 1 95 ? 7.406 12.483 8.519 1.00 48.53 95 SER A CA 1
ATOM 738 C C . SER A 1 95 ? 8.325 13.348 7.650 1.00 48.53 95 SER A C 1
ATOM 740 O O . SER A 1 95 ? 8.083 14.556 7.570 1.00 48.53 95 SER A O 1
ATOM 742 N N . PRO A 1 96 ? 9.344 12.779 6.979 1.00 47.41 96 PRO A N 1
ATOM 743 C CA . PRO A 1 96 ? 10.101 13.515 5.970 1.00 47.41 96 PRO A CA 1
ATOM 744 C C . PRO A 1 96 ? 9.223 13.891 4.762 1.00 47.41 96 PRO A C 1
ATOM 746 O O . PRO A 1 96 ? 9.570 14.805 4.023 1.00 47.41 96 PRO A O 1
ATOM 749 N N . PHE A 1 97 ? 8.070 13.234 4.588 1.00 43.91 97 PHE A N 1
ATOM 750 C CA . PHE A 1 97 ? 7.074 13.568 3.571 1.00 43.91 97 PHE A CA 1
ATOM 751 C C . PHE A 1 97 ? 6.132 14.659 4.086 1.00 43.91 97 PHE A C 1
ATOM 753 O O . PHE A 1 97 ? 5.419 14.467 5.081 1.00 43.91 97 PHE A O 1
ATOM 760 N N . SER A 1 98 ? 6.126 15.806 3.407 1.00 40.44 98 SER A N 1
ATOM 761 C CA . SER A 1 98 ? 5.220 16.917 3.679 1.00 40.44 98 SER A CA 1
ATOM 762 C C . SER A 1 98 ? 3.803 16.536 3.251 1.00 40.44 98 SER A C 1
ATOM 764 O O . SER A 1 98 ? 3.601 15.897 2.221 1.00 40.44 98 SER A O 1
ATOM 766 N N . ARG A 1 99 ? 2.772 16.999 3.979 1.00 41.16 99 ARG A N 1
ATOM 767 C CA . ARG A 1 99 ? 1.353 16.860 3.565 1.00 41.16 99 ARG A CA 1
ATOM 768 C C . ARG A 1 99 ? 1.088 17.354 2.132 1.00 41.16 99 ARG A C 1
ATOM 770 O O . ARG A 1 99 ? 0.062 16.998 1.567 1.00 41.16 99 ARG A O 1
ATOM 777 N N . LYS A 1 100 ? 1.972 18.186 1.569 1.00 36.41 100 LYS A N 1
ATOM 778 C CA . LYS A 1 100 ? 1.872 18.722 0.203 1.00 36.41 100 LYS A CA 1
ATOM 779 C C . LYS A 1 100 ? 2.232 17.703 -0.891 1.00 36.41 100 LYS A C 1
ATOM 781 O O . LYS A 1 100 ? 1.820 17.900 -2.033 1.00 36.41 100 LYS A O 1
ATOM 786 N N . ASP A 1 101 ? 2.923 16.618 -0.543 1.00 36.12 101 ASP A N 1
ATOM 787 C CA . ASP A 1 101 ? 3.459 15.651 -1.513 1.00 36.12 101 ASP A CA 1
ATOM 788 C C . ASP A 1 101 ? 2.439 14.556 -1.871 1.00 36.12 101 ASP A C 1
ATOM 790 O O . ASP A 1 101 ? 2.559 13.885 -2.892 1.00 36.12 101 ASP A O 1
ATOM 794 N N . ILE A 1 102 ? 1.369 14.422 -1.079 1.00 36.88 102 ILE A N 1
ATOM 795 C CA . ILE A 1 102 ? 0.252 13.512 -1.350 1.00 36.88 102 ILE A CA 1
ATOM 796 C C . ILE A 1 102 ? -0.864 14.297 -2.051 1.00 36.88 102 ILE A C 1
ATOM 798 O O . ILE A 1 102 ? -1.758 14.856 -1.417 1.00 36.88 102 ILE A O 1
ATOM 802 N N . HIS A 1 103 ? -0.820 14.342 -3.382 1.00 32.03 103 HIS A N 1
ATOM 803 C CA . HIS A 1 103 ? -1.917 14.866 -4.197 1.00 32.03 103 HIS A CA 1
ATOM 804 C C . HIS A 1 103 ? -2.883 13.738 -4.590 1.00 32.03 103 HIS A C 1
ATOM 806 O O . HIS A 1 103 ? -2.732 13.109 -5.634 1.00 32.03 103 HIS A O 1
ATOM 812 N N . ILE A 1 104 ? -3.923 13.508 -3.783 1.00 34.75 104 ILE A N 1
ATOM 813 C CA . ILE A 1 104 ? -5.082 12.699 -4.194 1.00 34.75 104 ILE A CA 1
ATOM 814 C C . ILE A 1 104 ? -6.070 13.649 -4.877 1.00 34.75 104 ILE A C 1
ATOM 816 O O . ILE A 1 104 ? -6.820 14.362 -4.213 1.00 34.75 104 ILE A O 1
ATOM 820 N N . ARG A 1 105 ? -6.051 13.706 -6.213 1.00 27.77 105 ARG A N 1
ATOM 821 C CA . ARG A 1 105 ? -7.128 14.355 -6.973 1.00 27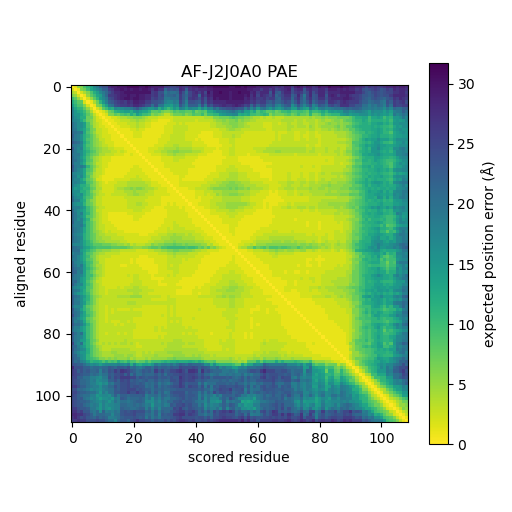.77 105 ARG A CA 1
ATOM 822 C C . ARG A 1 105 ? -8.236 13.334 -7.216 1.00 27.77 105 ARG A C 1
ATOM 824 O O . ARG A 1 105 ? -8.083 12.446 -8.046 1.00 27.77 105 ARG A O 1
ATOM 831 N N . SER A 1 106 ? -9.341 13.464 -6.493 1.00 24.00 106 SER A N 1
ATOM 832 C CA . SER A 1 106 ? -10.586 12.745 -6.782 1.00 24.00 106 SER A CA 1
ATOM 833 C C . SER A 1 106 ? -11.222 13.302 -8.067 1.00 24.00 106 SER A C 1
ATOM 835 O O . SER A 1 106 ? -11.178 14.523 -8.259 1.00 24.00 106 SER A O 1
ATOM 837 N N . PRO A 1 107 ? -11.859 12.490 -8.931 1.00 26.86 107 PRO A N 1
ATOM 838 C CA . PRO A 1 107 ? -12.783 13.031 -9.919 1.00 26.86 107 PRO A CA 1
ATOM 839 C C . PRO A 1 107 ? -13.964 13.666 -9.176 1.00 26.86 107 PRO A C 1
ATOM 841 O O . 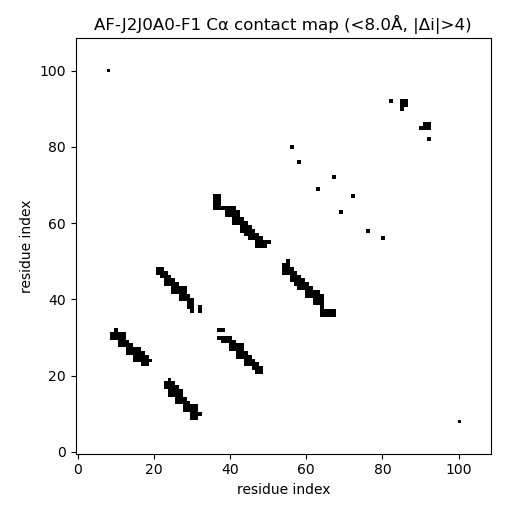PRO A 1 107 ? -14.476 13.092 -8.212 1.00 26.86 107 PRO A O 1
ATOM 844 N N . ARG A 1 108 ? -14.389 14.857 -9.608 1.00 31.69 108 ARG A N 1
ATOM 845 C CA . ARG A 1 108 ? -15.743 15.328 -9.306 1.00 31.69 108 ARG A CA 1
ATOM 846 C C . ARG A 1 108 ? -16.691 14.440 -10.108 1.00 31.69 108 ARG A C 1
ATOM 848 O O . ARG A 1 108 ? -16.503 14.332 -11.319 1.00 31.69 108 ARG A O 1
ATOM 855 N N . TRP A 1 109 ? -17.620 13.787 -9.418 1.00 40.12 109 TRP A N 1
ATOM 856 C CA . TRP A 1 109 ? -18.834 13.276 -10.047 1.00 40.12 109 TRP A CA 1
ATOM 857 C C . TRP A 1 109 ? -19.616 14.441 -10.651 1.00 40.12 109 TRP A C 1
ATOM 859 O O . TRP A 1 109 ? -19.621 15.521 -10.010 1.00 40.12 109 TRP A O 1
#

Foldseek 3Di:
DDPPPPPPAWDKDKDFPDDDPQFKTKIWIQTDDPDQQRGDTKIWIWGWDADPVGIDIDIDIPPGRNPDDPVNVVVVVVVVVVVVVCVVVVNDDPPPDDPVSDDDDDDDD

Radius of gyration: 16.01 Å; Cα contacts (8 Å, |Δi|>4): 133; chains: 1; bounding box: 42×27×42 Å

Mean predicted aligned error: 8.93 Å

Solvent-accessible surface area (backbone atoms only — not comparable to full-atom values): 6816 Å² total; per-residue (Å²): 138,83,84,79,82,81,69,97,65,90,50,68,52,75,45,78,76,43,80,42,88,86,38,37,40,29,37,36,36,32,56,69,64,93,53,71,44,43,51,55,65,25,37,39,39,39,39,38,42,82,49,99,92,50,70,51,74,49,78,47,78,43,61,69,29,82,61,54,56,67,68,57,52,52,50,52,53,49,51,50,52,54,51,50,54,36,51,77,70,70,45,84,72,89,58,92,70,55,84,81,76,67,79,84,81,74,81,81,129

Sequence (109 aa):
MEGKTSEKTDRFRGKIAQFISNSLVVWKTVFNSDDSAFAGEMTIRTHMRPTADGTEVTMMTDDIPVGIGLEDNELGCRQTLEQRAAYLKGQRQNSPFSRKDIHIRSPRW

pLDDT: mean 79.68, std 23.05, range [24.0, 98.31]